Protein AF-A0A7S2C7U7-F1 (afdb_monomer_lite)

Secondary structure (DSSP, 8-state):
----TTHHHHHHHHHHTTTT--HHHHHHHHHHTTS-GGGB-TTTSSBPSSEEEETTT--EEEHHHHHHHHHH-EETTEEB-TTT--B--TTSEEE-HHHHHHHHHHHSPP--THHHHHHHHHHHHHHTTTS--------------------

Structure (mmCIF, N/CA/C/O backbone):
data_AF-A0A7S2C7U7-F1
#
_entry.id   AF-A0A7S2C7U7-F1
#
loop_
_atom_site.group_PDB
_atom_site.id
_atom_site.type_symbol
_atom_site.label_atom_id
_atom_site.label_alt_id
_atom_site.label_comp_id
_atom_site.label_asym_id
_atom_site.label_entity_id
_atom_site.label_seq_id
_atom_site.pdbx_PDB_ins_code
_atom_site.Cartn_x
_atom_site.Cartn_y
_atom_site.Cartn_z
_atom_site.occupancy
_atom_site.B_iso_or_equiv
_atom_site.auth_seq_id
_atom_site.auth_comp_id
_atom_site.auth_asym_id
_atom_site.auth_atom_id
_atom_site.pdbx_PDB_model_num
ATOM 1 N N . PRO A 1 1 ? 2.186 40.758 37.154 1.00 51.03 1 PRO A N 1
ATOM 2 C CA . PRO A 1 1 ? 3.120 39.895 36.388 1.00 51.03 1 PRO A CA 1
ATOM 3 C C . PRO A 1 1 ? 3.561 40.592 35.094 1.00 51.03 1 PRO A C 1
ATOM 5 O O . PRO A 1 1 ? 2.731 40.880 34.238 1.00 51.03 1 PRO A O 1
ATOM 8 N N . VAL A 1 2 ? 4.848 40.936 35.006 1.00 50.66 2 VAL A N 1
ATOM 9 C CA . VAL A 1 2 ? 5.455 41.603 33.845 1.00 50.66 2 VAL A CA 1
ATOM 10 C C . VAL A 1 2 ? 5.543 40.592 32.699 1.00 50.66 2 VAL A C 1
ATOM 12 O O . VAL A 1 2 ? 6.331 39.652 32.765 1.00 50.66 2 VAL A O 1
ATOM 15 N N . ILE A 1 3 ? 4.702 40.747 31.676 1.00 54.31 3 ILE A N 1
ATOM 16 C CA . ILE A 1 3 ? 4.755 39.930 30.456 1.00 54.31 3 ILE A CA 1
ATOM 17 C C . ILE A 1 3 ? 5.911 40.462 29.607 1.00 54.31 3 ILE A C 1
ATOM 19 O O . ILE A 1 3 ? 5.921 41.634 29.230 1.00 54.31 3 ILE A O 1
ATOM 23 N N . GLN A 1 4 ? 6.901 39.614 29.330 1.00 53.41 4 GLN A N 1
ATOM 24 C CA . GLN A 1 4 ? 8.044 39.993 28.501 1.00 53.41 4 GLN A CA 1
ATOM 25 C C . GLN A 1 4 ? 7.608 40.131 27.026 1.00 53.41 4 GLN A C 1
ATOM 27 O O . GLN A 1 4 ? 6.806 39.329 26.538 1.00 53.41 4 GLN A O 1
ATOM 32 N N . PRO A 1 5 ? 8.131 41.118 26.271 1.00 56.59 5 PRO A N 1
ATOM 33 C CA . PRO A 1 5 ? 7.658 41.471 24.921 1.00 56.59 5 PRO A CA 1
ATOM 34 C C . PRO A 1 5 ? 7.848 40.375 23.853 1.00 56.59 5 PRO A C 1
ATOM 36 O O . PRO A 1 5 ? 7.354 40.493 22.731 1.00 56.59 5 PRO A O 1
ATOM 39 N N . ASN A 1 6 ? 8.549 39.296 24.191 1.00 58.31 6 ASN A N 1
ATOM 40 C CA . ASN A 1 6 ? 8.757 38.113 23.363 1.00 58.31 6 ASN A CA 1
ATOM 41 C C . ASN A 1 6 ? 7.620 37.077 23.496 1.00 58.31 6 ASN A C 1
ATOM 43 O O . ASN A 1 6 ? 7.333 36.392 22.518 1.00 58.31 6 ASN A O 1
ATOM 47 N N . GLN A 1 7 ? 6.905 37.008 24.626 1.00 60.38 7 GLN A N 1
ATOM 48 C CA . GLN A 1 7 ? 5.827 36.028 24.853 1.00 60.38 7 GLN A CA 1
ATOM 49 C C . GLN A 1 7 ? 4.648 36.224 23.889 1.00 60.38 7 GLN A C 1
ATOM 51 O O . GLN A 1 7 ? 4.163 35.263 23.298 1.00 60.38 7 GLN A O 1
ATOM 56 N N . ARG A 1 8 ? 4.271 37.480 23.608 1.00 59.38 8 ARG A N 1
ATOM 57 C CA . ARG A 1 8 ? 3.190 37.800 22.659 1.00 59.38 8 ARG A CA 1
ATOM 58 C C . ARG A 1 8 ? 3.514 37.363 21.227 1.00 59.38 8 ARG A C 1
ATOM 60 O O . ARG A 1 8 ? 2.611 36.984 20.491 1.00 59.38 8 ARG A O 1
ATOM 67 N N . LYS A 1 9 ? 4.791 37.407 20.828 1.00 55.44 9 LYS A N 1
ATOM 68 C CA . LYS A 1 9 ? 5.230 36.967 19.493 1.00 55.44 9 LYS A CA 1
ATOM 69 C C . LYS A 1 9 ? 5.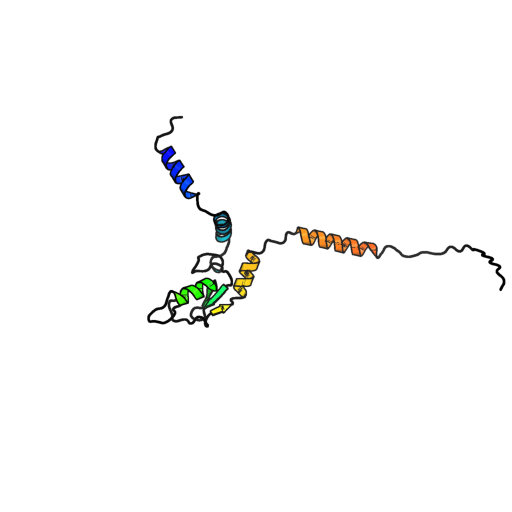215 35.440 19.381 1.00 55.44 9 LYS A C 1
ATOM 71 O O . LYS A 1 9 ? 4.734 34.922 18.378 1.00 55.44 9 LYS A O 1
ATOM 76 N N . PHE A 1 10 ? 5.647 34.730 20.427 1.00 58.56 10 PHE A N 1
ATOM 77 C CA . PHE A 1 10 ? 5.551 33.266 20.482 1.00 58.56 10 PHE A CA 1
ATOM 78 C C . PHE A 1 10 ? 4.095 32.775 20.469 1.00 58.56 10 PHE A C 1
ATOM 80 O O . PHE A 1 10 ? 3.782 31.820 19.761 1.00 58.56 10 PHE A O 1
ATOM 87 N N . ASP A 1 11 ? 3.184 33.457 21.170 1.00 60.28 11 ASP A N 1
ATOM 88 C CA . ASP A 1 11 ? 1.757 33.108 21.178 1.00 60.28 11 ASP A CA 1
ATOM 89 C C . ASP A 1 11 ? 1.061 33.324 19.826 1.00 60.28 11 ASP A C 1
ATOM 91 O O . ASP A 1 11 ? 0.163 32.557 19.480 1.00 60.28 11 ASP A O 1
ATOM 95 N N . ILE A 1 12 ? 1.468 34.339 19.055 1.00 59.91 12 ILE A N 1
ATOM 96 C CA . ILE A 1 12 ? 0.937 34.598 17.705 1.00 59.91 12 ILE A CA 1
ATOM 97 C C . ILE A 1 12 ? 1.381 33.499 16.733 1.00 59.91 12 ILE A C 1
ATOM 99 O O . ILE A 1 12 ? 0.545 32.940 16.027 1.00 59.91 12 ILE A O 1
ATOM 103 N N . HIS A 1 13 ? 2.663 33.119 16.750 1.00 57.50 13 HIS A N 1
ATOM 104 C CA . HIS A 1 13 ? 3.158 32.016 15.918 1.00 57.50 13 HIS A CA 1
ATOM 105 C C . HIS A 1 13 ? 2.553 30.661 16.310 1.00 57.50 13 HIS A C 1
ATOM 107 O O . HIS A 1 13 ? 2.277 29.833 15.444 1.00 57.50 13 HIS A O 1
ATOM 113 N N . ARG A 1 14 ? 2.289 30.435 17.604 1.00 58.34 14 ARG A N 1
ATOM 114 C CA . ARG A 1 14 ? 1.677 29.192 18.093 1.00 58.34 14 ARG A CA 1
ATOM 115 C C . ARG A 1 14 ? 0.228 29.010 17.625 1.00 58.34 14 ARG A C 1
ATOM 117 O O . ARG A 1 14 ? -0.163 27.877 17.374 1.00 58.34 14 ARG A O 1
ATOM 124 N N . ARG A 1 15 ? -0.551 30.092 17.478 1.00 56.31 15 ARG A N 1
ATOM 125 C CA . ARG A 1 15 ? -1.913 30.031 16.900 1.00 56.31 15 ARG A CA 1
ATOM 126 C C . ARG A 1 15 ? -1.884 29.719 15.402 1.00 56.31 15 ARG A C 1
ATOM 128 O O . ARG A 1 15 ? -2.622 28.846 14.957 1.00 56.31 15 ARG A O 1
ATOM 135 N N . GLN A 1 16 ? -0.963 30.344 14.665 1.00 57.59 16 GLN A N 1
ATOM 136 C CA . GLN A 1 16 ? -0.785 30.104 13.226 1.00 57.59 16 GLN A CA 1
ATOM 137 C C . GLN A 1 16 ? -0.373 28.659 12.903 1.00 57.59 16 GLN A C 1
ATOM 139 O O . GLN A 1 16 ? -0.678 28.165 11.826 1.00 57.59 16 GLN A O 1
ATOM 144 N N . ALA A 1 17 ? 0.287 27.954 13.829 1.00 56.62 17 ALA A N 1
ATOM 145 C CA . ALA A 1 17 ? 0.669 26.553 13.636 1.00 56.62 17 ALA A CA 1
ATOM 146 C C . ALA A 1 17 ? -0.515 25.562 13.703 1.00 56.62 17 ALA A C 1
ATOM 148 O O . ALA A 1 17 ? -0.378 24.426 13.254 1.00 56.62 17 ALA A O 1
ATOM 149 N N . THR A 1 18 ? -1.661 25.962 14.267 1.00 55.84 18 THR A N 1
ATOM 150 C CA . THR A 1 18 ? -2.871 25.119 14.374 1.00 55.84 18 THR A CA 1
ATOM 151 C C . THR A 1 18 ? -4.002 25.546 13.435 1.00 55.84 18 THR A C 1
ATOM 153 O O . THR A 1 18 ? -4.944 24.785 13.227 1.00 55.84 18 THR A O 1
ATOM 156 N N . GLU A 1 19 ? -3.917 26.744 12.853 1.00 54.84 19 GLU A N 1
ATOM 157 C CA . GLU A 1 19 ? -4.854 27.266 11.850 1.00 54.84 19 GLU A CA 1
ATOM 158 C C . GLU A 1 19 ? -4.567 26.618 10.485 1.00 54.84 19 GLU A C 1
ATOM 160 O O . GLU A 1 19 ? -3.892 27.187 9.634 1.00 54.84 19 GLU A O 1
ATOM 165 N N . GLY A 1 20 ? -5.032 25.384 10.292 1.00 56.47 20 GLY A N 1
ATOM 166 C CA . GLY A 1 20 ? -4.897 24.684 9.008 1.00 56.47 20 GLY A CA 1
ATOM 167 C C . GLY A 1 20 ? -4.888 23.161 9.082 1.00 56.47 20 GLY A C 1
ATOM 168 O O . GLY A 1 20 ? -4.867 22.515 8.041 1.00 56.47 20 GLY A O 1
ATOM 169 N N . LEU A 1 21 ? -4.904 22.578 10.284 1.00 53.38 21 LEU A N 1
ATOM 170 C CA . LEU A 1 21 ? -5.128 21.143 10.447 1.00 53.38 21 LEU A CA 1
ATOM 171 C C . LEU A 1 21 ? -6.633 20.890 10.429 1.00 53.38 21 LEU A C 1
ATOM 173 O O . LEU A 1 21 ? -7.347 21.285 11.356 1.00 53.38 21 LEU A O 1
ATOM 177 N N . GLU A 1 22 ? -7.112 20.249 9.368 1.00 53.16 22 GLU A N 1
ATOM 178 C CA . GLU A 1 22 ? -8.513 19.862 9.253 1.00 53.16 22 GLU A CA 1
ATOM 179 C C . GLU A 1 22 ? -8.873 18.912 10.417 1.00 53.16 22 GLU A C 1
ATOM 181 O O . GLU A 1 22 ? -8.027 18.141 10.885 1.00 53.16 22 GLU A O 1
ATOM 186 N N . PRO A 1 23 ? -10.131 18.886 10.895 1.00 56.56 23 PRO A N 1
ATOM 187 C CA . PRO A 1 23 ? -10.573 17.953 11.941 1.00 56.56 23 PRO A CA 1
ATOM 188 C C . PRO A 1 23 ? -10.258 16.478 11.624 1.00 56.56 23 PRO A C 1
ATOM 190 O O . PRO A 1 23 ? -10.074 15.655 12.526 1.00 56.56 23 PRO A O 1
ATOM 193 N N . THR A 1 24 ? -10.148 16.144 10.336 1.00 54.97 24 THR A N 1
ATOM 194 C CA . THR A 1 24 ? -9.717 14.836 9.837 1.00 54.97 24 THR A CA 1
ATOM 195 C C . THR A 1 24 ? -8.249 14.538 10.114 1.00 54.97 24 THR A C 1
ATOM 197 O O . THR A 1 24 ? -7.926 13.375 10.346 1.00 54.97 24 THR A O 1
ATOM 200 N N . ASP A 1 25 ? -7.374 15.544 10.131 1.00 56.56 25 ASP A N 1
ATOM 201 C CA . ASP A 1 25 ? -5.925 15.386 10.303 1.00 56.56 25 ASP A CA 1
ATOM 202 C C . ASP A 1 25 ? -5.568 15.048 11.750 1.00 56.56 25 ASP A C 1
ATOM 204 O O . ASP A 1 25 ? -4.708 14.203 12.001 1.00 56.56 25 ASP A O 1
ATOM 208 N N . VAL A 1 26 ? -6.287 15.626 12.718 1.00 57.16 26 VAL A N 1
ATOM 209 C CA . VAL A 1 26 ? -6.141 15.269 14.139 1.00 57.16 26 VAL A CA 1
ATOM 210 C C . VAL A 1 26 ? -6.650 13.843 14.392 1.00 57.16 26 VAL A C 1
ATOM 212 O O . VAL A 1 26 ? -5.995 13.055 15.081 1.00 57.16 26 VAL A O 1
ATOM 215 N N . TYR A 1 27 ? -7.785 13.473 13.789 1.00 60.81 27 TYR A N 1
ATOM 216 C CA . TYR A 1 27 ? -8.370 12.135 13.920 1.00 60.81 27 TYR A CA 1
ATOM 217 C C . TYR A 1 27 ? -7.503 11.054 13.256 1.00 60.81 27 TYR A C 1
ATOM 219 O O . TYR A 1 27 ? -7.140 10.071 13.908 1.00 60.81 27 TYR A O 1
ATOM 227 N N . TYR A 1 28 ? -7.076 11.264 12.006 1.00 63.69 28 TYR A N 1
ATOM 228 C CA . TYR A 1 28 ? -6.143 10.363 11.329 1.00 63.69 28 TYR A CA 1
ATOM 229 C C . TYR A 1 28 ? -4.790 10.328 12.037 1.00 63.69 28 TYR A C 1
ATOM 231 O O . TYR A 1 28 ? -4.250 9.244 12.221 1.00 63.69 28 TYR A O 1
ATOM 239 N N . GLY A 1 29 ? -4.272 11.458 12.524 1.00 64.50 29 GLY A N 1
ATOM 240 C CA . GLY A 1 29 ? -3.024 11.507 13.290 1.00 64.50 29 GLY A CA 1
ATOM 241 C C . GLY A 1 29 ? -3.049 10.648 14.560 1.00 64.50 29 GLY A C 1
ATOM 242 O O . GLY A 1 29 ? -2.031 10.059 14.926 1.00 64.50 29 GLY A O 1
ATOM 243 N N . SER A 1 30 ? -4.207 10.523 15.216 1.00 66.50 30 SER A N 1
ATOM 244 C CA . SER A 1 30 ? -4.377 9.650 16.386 1.00 66.50 30 SER A CA 1
ATOM 245 C C . SER A 1 30 ? -4.461 8.159 16.023 1.00 66.50 30 SER A C 1
ATOM 247 O O . SER A 1 30 ? -3.837 7.336 16.690 1.00 66.50 30 SER A O 1
ATOM 249 N N . ILE A 1 31 ? -5.145 7.810 14.928 1.00 69.94 31 ILE A N 1
ATOM 250 C CA . ILE A 1 31 ? -5.288 6.422 14.453 1.00 69.94 31 ILE A CA 1
ATOM 251 C C . ILE A 1 31 ? -3.992 5.914 13.809 1.00 69.94 31 ILE A C 1
ATOM 253 O O . ILE A 1 31 ? -3.595 4.773 14.007 1.00 69.94 31 ILE A O 1
ATOM 257 N N . LEU A 1 32 ? -3.264 6.757 13.079 1.00 71.94 32 LEU A N 1
ATOM 258 C CA . LEU A 1 32 ? -2.004 6.369 12.434 1.00 71.94 32 LEU A CA 1
ATOM 259 C C . LEU A 1 32 ? -0.911 5.975 13.434 1.00 71.94 32 LEU A C 1
ATOM 261 O O . LEU A 1 32 ? -0.016 5.210 13.076 1.00 71.94 32 LEU A O 1
ATOM 265 N N . LYS A 1 33 ? -0.980 6.467 14.678 1.00 75.69 33 LYS A N 1
ATOM 266 C CA . LYS A 1 33 ? -0.064 6.073 15.759 1.00 75.69 33 LYS A CA 1
ATOM 267 C C . LYS A 1 33 ? -0.323 4.657 16.272 1.00 75.69 33 LYS A C 1
ATOM 269 O O . LYS A 1 33 ? 0.597 4.045 16.800 1.00 75.69 33 LYS A O 1
ATOM 274 N N . THR A 1 34 ? -1.548 4.150 16.142 1.00 81.94 34 THR A N 1
ATOM 275 C CA . THR A 1 34 ? -1.922 2.806 16.608 1.00 81.94 34 THR A CA 1
ATOM 276 C C . THR A 1 34 ? -1.873 1.765 15.493 1.00 81.94 34 THR A C 1
ATOM 278 O O . THR A 1 34 ? -1.828 0.570 15.772 1.00 81.94 34 THR A O 1
ATOM 281 N N . VAL A 1 35 ? -1.863 2.205 14.233 1.00 87.25 35 VAL A N 1
ATOM 282 C CA . VAL A 1 35 ? -1.753 1.325 13.069 1.00 87.25 35 VAL A CA 1
ATOM 283 C C . VAL A 1 35 ? -0.309 0.824 12.924 1.00 87.25 35 VAL A C 1
ATOM 285 O O . VAL A 1 35 ? 0.600 1.653 12.817 1.00 87.25 35 VAL A O 1
ATOM 288 N N . PRO A 1 36 ? -0.088 -0.503 12.854 1.00 90.81 36 PRO A N 1
ATOM 289 C CA . PRO A 1 36 ? 1.216 -1.076 12.529 1.00 90.81 36 PRO A CA 1
ATOM 290 C C . PRO A 1 36 ? 1.743 -0.577 11.181 1.00 90.81 36 PRO A C 1
ATOM 292 O O . PRO A 1 36 ? 0.974 -0.436 10.228 1.00 90.81 36 PRO A O 1
ATOM 295 N N . ASP A 1 37 ? 3.055 -0.361 11.075 1.00 89.62 37 ASP A N 1
ATOM 296 C CA . ASP A 1 37 ? 3.678 0.159 9.848 1.00 89.62 37 ASP A CA 1
ATOM 297 C C . ASP A 1 37 ? 3.475 -0.763 8.637 1.00 89.62 37 ASP A C 1
ATOM 299 O O . ASP A 1 37 ? 3.322 -0.284 7.519 1.00 89.62 37 ASP A O 1
ATOM 303 N N . GLU A 1 38 ? 3.331 -2.070 8.863 1.00 91.00 38 GLU A N 1
ATOM 304 C CA . GLU A 1 38 ? 2.999 -3.070 7.835 1.00 91.00 38 GLU A CA 1
ATOM 305 C C . GLU A 1 38 ? 1.650 -2.816 7.135 1.00 91.00 38 GLU A C 1
ATOM 307 O O . GLU A 1 38 ? 1.407 -3.307 6.032 1.00 91.00 38 GLU A O 1
ATOM 312 N N . LEU A 1 39 ? 0.744 -2.062 7.769 1.00 93.50 39 LEU A N 1
ATOM 313 C CA . LEU A 1 39 ? -0.559 -1.692 7.206 1.00 93.50 39 LEU A CA 1
ATOM 314 C C . LEU A 1 39 ? -0.557 -0.285 6.588 1.00 93.50 39 LEU A C 1
ATOM 316 O O . LEU A 1 39 ? -1.591 0.168 6.075 1.00 93.50 39 LEU A O 1
ATOM 320 N N . LYS A 1 40 ? 0.580 0.418 6.628 1.00 93.81 40 LYS A N 1
ATOM 321 C CA . LYS A 1 40 ? 0.744 1.753 6.052 1.00 93.81 40 LYS A CA 1
ATOM 322 C C . LYS A 1 40 ? 1.312 1.657 4.644 1.00 93.81 40 LYS A C 1
ATOM 324 O O . LYS A 1 40 ? 2.164 0.840 4.327 1.00 93.81 40 LYS A O 1
ATOM 329 N N . CYS A 1 41 ? 0.824 2.523 3.773 1.00 95.19 41 CYS A N 1
ATOM 330 C CA . CYS A 1 41 ? 1.332 2.670 2.423 1.00 95.19 41 CYS A CA 1
ATOM 331 C C . CYS A 1 41 ? 2.673 3.408 2.459 1.00 95.19 41 CYS A C 1
ATOM 333 O O . CYS A 1 41 ? 2.717 4.557 2.889 1.00 95.19 41 CYS A O 1
ATOM 335 N N . SER A 1 42 ? 3.735 2.822 1.914 1.00 92.56 42 SER A N 1
ATOM 336 C CA . SER A 1 42 ? 5.050 3.476 1.807 1.00 92.56 42 SER A CA 1
ATOM 337 C C . SER A 1 42 ? 5.066 4.718 0.896 1.00 92.56 42 SER A C 1
ATOM 339 O O . SER A 1 42 ? 5.985 5.529 0.976 1.00 92.56 42 SER A O 1
ATOM 341 N N . VAL A 1 43 ? 4.044 4.911 0.050 1.00 93.19 43 VAL A N 1
ATOM 342 C CA . VAL A 1 43 ? 3.943 6.071 -0.857 1.00 93.19 43 VAL A CA 1
ATOM 343 C C . VAL A 1 43 ? 3.268 7.268 -0.186 1.00 93.19 43 VAL A C 1
ATOM 345 O O . VAL A 1 43 ? 3.781 8.377 -0.259 1.00 93.19 43 VAL A O 1
ATOM 348 N N . CYS A 1 44 ? 2.111 7.069 0.458 1.00 93.12 44 CYS A N 1
ATOM 349 C CA . CYS A 1 44 ? 1.368 8.166 1.096 1.00 93.12 44 CYS A CA 1
ATOM 350 C C . CYS A 1 44 ? 1.509 8.220 2.619 1.00 93.12 44 CYS A C 1
ATOM 352 O O . CYS A 1 44 ? 0.981 9.145 3.222 1.00 93.12 44 CYS A O 1
ATOM 354 N N . GLN A 1 45 ? 2.185 7.249 3.239 1.00 90.88 45 GLN A N 1
ATOM 355 C CA . GLN A 1 45 ? 2.418 7.151 4.688 1.00 90.88 45 GLN A CA 1
ATOM 356 C C . GLN A 1 45 ? 1.135 7.058 5.539 1.00 90.88 45 GLN A C 1
ATOM 358 O O . GLN A 1 45 ? 1.151 7.260 6.751 1.00 90.88 45 GLN A O 1
ATOM 363 N N . MET A 1 46 ? 0.016 6.693 4.908 1.00 91.00 46 MET A N 1
ATOM 364 C CA . MET A 1 46 ? -1.293 6.500 5.538 1.00 91.00 46 MET A CA 1
ATOM 365 C C . MET A 1 46 ? -1.696 5.025 5.509 1.00 91.00 46 MET A C 1
ATOM 367 O O . MET A 1 46 ? -1.151 4.248 4.726 1.00 91.00 46 MET A O 1
ATOM 371 N N . VAL A 1 47 ? -2.703 4.641 6.301 1.00 92.62 47 VAL A N 1
ATOM 372 C CA . VAL A 1 47 ? -3.328 3.306 6.227 1.00 92.62 47 VAL 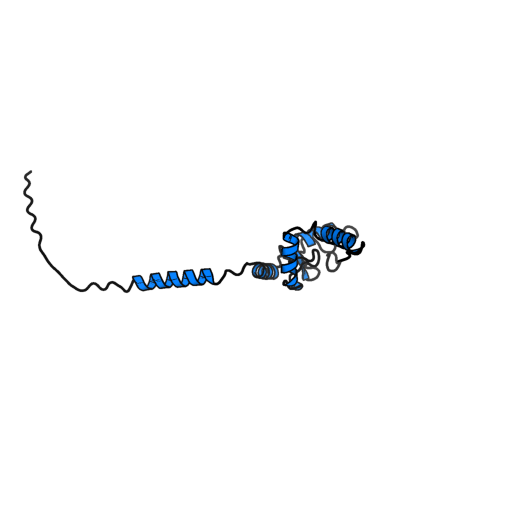A CA 1
ATOM 373 C C . VAL A 1 47 ? -3.704 2.976 4.779 1.00 92.62 47 VAL A C 1
ATOM 375 O O . VAL A 1 47 ? -4.328 3.800 4.100 1.00 92.62 47 VAL A O 1
ATOM 378 N N . MET A 1 48 ? -3.322 1.792 4.287 1.00 95.25 48 MET A N 1
ATOM 379 C CA . MET A 1 48 ? -3.546 1.454 2.880 1.00 95.25 48 MET A CA 1
ATOM 380 C C . MET A 1 48 ? -5.043 1.415 2.542 1.00 95.25 48 MET A C 1
ATOM 382 O O . MET A 1 48 ? -5.828 0.691 3.150 1.00 95.25 48 MET A O 1
ATOM 386 N N . ARG A 1 49 ? -5.445 2.139 1.496 1.00 94.12 49 ARG A N 1
ATOM 387 C CA . ARG A 1 49 ? -6.786 2.036 0.906 1.00 94.12 49 ARG A CA 1
ATOM 388 C C . ARG A 1 49 ? -6.724 1.170 -0.338 1.00 94.12 49 ARG A C 1
ATOM 390 O O . ARG A 1 49 ? -5.914 1.433 -1.225 1.00 94.12 49 ARG A O 1
ATOM 397 N N . ASN A 1 50 ? -7.583 0.152 -0.396 1.00 95.12 50 ASN A N 1
ATOM 398 C CA . ASN A 1 50 ? -7.583 -0.841 -1.471 1.00 95.12 50 ASN A CA 1
ATOM 399 C C . ASN A 1 50 ? -6.185 -1.426 -1.698 1.00 95.12 50 ASN A C 1
ATOM 401 O O . ASN A 1 50 ? -5.683 -1.395 -2.815 1.00 95.12 50 ASN A O 1
ATOM 405 N N . ALA A 1 51 ? -5.555 -1.948 -0.638 1.00 97.19 51 ALA A N 1
ATOM 406 C CA . ALA A 1 51 ? -4.197 -2.487 -0.707 1.00 97.19 51 ALA A CA 1
ATOM 407 C C . ALA A 1 51 ? -4.015 -3.418 -1.921 1.00 97.19 51 ALA A C 1
ATOM 409 O O . ALA A 1 51 ? -4.828 -4.326 -2.146 1.00 97.19 51 ALA A O 1
ATOM 410 N N . VAL A 1 52 ? -2.976 -3.162 -2.709 1.00 97.38 52 VAL A N 1
ATOM 411 C CA . VAL A 1 52 ? -2.526 -3.982 -3.839 1.00 97.38 52 VAL A CA 1
ATOM 412 C C . VAL A 1 52 ? -1.077 -4.384 -3.618 1.00 97.38 52 VAL A C 1
ATOM 414 O O . VAL A 1 52 ? -0.325 -3.634 -3.002 1.00 97.38 52 VAL A O 1
ATOM 417 N N . LEU A 1 53 ? -0.706 -5.552 -4.123 1.00 96.50 53 LEU A N 1
ATOM 418 C CA . LEU A 1 53 ? 0.636 -6.109 -4.114 1.00 96.50 53 LEU A CA 1
ATOM 419 C C . LEU A 1 53 ? 1.260 -5.949 -5.500 1.00 96.50 53 LEU A C 1
ATOM 421 O O . LEU A 1 53 ? 0.611 -6.237 -6.508 1.00 96.50 53 LEU A O 1
ATOM 425 N N . VAL A 1 54 ? 2.511 -5.500 -5.542 1.00 95.00 54 VAL A N 1
ATOM 426 C CA . VAL A 1 54 ? 3.273 -5.311 -6.782 1.00 95.00 54 VAL A CA 1
ATOM 427 C C . VAL A 1 54 ? 4.142 -6.541 -7.048 1.00 95.00 54 VAL A C 1
ATOM 429 O O . VAL A 1 54 ? 5.004 -6.870 -6.232 1.00 95.00 54 VAL A O 1
ATOM 432 N N . TYR A 1 55 ? 3.978 -7.206 -8.196 1.00 94.06 55 TYR A N 1
ATOM 433 C CA . TYR A 1 55 ? 4.677 -8.472 -8.475 1.00 94.06 55 TYR A CA 1
ATOM 434 C C . TYR A 1 55 ? 6.205 -8.368 -8.518 1.00 94.06 55 TYR A C 1
ATOM 436 O O . TYR A 1 55 ? 6.886 -9.351 -8.243 1.00 94.06 55 TYR A O 1
ATOM 444 N N . CYS A 1 56 ? 6.767 -7.202 -8.838 1.00 93.38 56 CYS A N 1
ATOM 445 C CA . CYS A 1 56 ? 8.217 -7.059 -8.981 1.00 93.38 56 CYS A CA 1
ATOM 446 C C . CYS A 1 56 ? 8.993 -7.173 -7.656 1.00 93.38 56 CYS A C 1
ATOM 448 O O . CYS A 1 56 ? 10.187 -7.449 -7.679 1.00 93.38 56 CYS A O 1
ATOM 450 N N . CYS A 1 57 ? 8.357 -6.888 -6.516 1.00 94.25 57 CYS A N 1
ATOM 451 C CA . CYS A 1 57 ? 9.021 -6.853 -5.205 1.00 94.25 57 CYS A CA 1
ATOM 452 C C . CYS A 1 57 ? 8.168 -7.401 -4.055 1.00 94.25 57 CYS A C 1
ATOM 454 O O . CYS A 1 57 ? 8.663 -7.502 -2.940 1.00 94.25 57 CYS A O 1
ATOM 456 N N . GLY A 1 58 ? 6.901 -7.745 -4.303 1.00 94.50 58 GLY A N 1
ATOM 457 C CA . GLY A 1 58 ? 5.983 -8.244 -3.279 1.00 94.50 58 GLY A CA 1
ATOM 458 C C . GLY A 1 58 ? 5.455 -7.172 -2.324 1.00 94.50 58 GLY A C 1
ATOM 459 O O . GLY A 1 58 ? 4.643 -7.487 -1.457 1.00 94.50 58 GLY A O 1
ATOM 460 N N . GLU A 1 59 ? 5.870 -5.915 -2.489 1.00 95.88 59 GLU A N 1
ATOM 461 C CA . GLU A 1 59 ? 5.473 -4.831 -1.598 1.00 95.88 59 GLU A CA 1
ATOM 462 C C . GLU A 1 59 ? 4.018 -4.415 -1.828 1.00 95.88 59 GLU A C 1
ATOM 464 O O . GLU A 1 59 ? 3.507 -4.453 -2.959 1.00 95.88 59 GLU A O 1
ATOM 469 N N . SER A 1 60 ? 3.346 -4.012 -0.749 1.00 97.25 60 SER A N 1
ATOM 470 C CA . SER A 1 60 ? 1.950 -3.591 -0.790 1.00 97.25 60 SER A CA 1
ATOM 471 C C . SER A 1 60 ? 1.786 -2.084 -0.617 1.00 97.25 60 SER A C 1
ATOM 473 O O . SER A 1 60 ? 2.493 -1.421 0.131 1.00 97.25 60 SER A O 1
ATOM 475 N N . SER A 1 61 ? 0.831 -1.506 -1.342 1.00 96.44 61 SER A N 1
ATOM 476 C CA . SER A 1 61 ? 0.544 -0.067 -1.286 1.00 96.44 61 SER A CA 1
ATOM 477 C C . SER A 1 61 ? -0.904 0.223 -1.677 1.00 96.44 61 SER A C 1
ATOM 479 O O . SER A 1 61 ? -1.635 -0.676 -2.097 1.00 96.44 61 SER A O 1
ATOM 481 N N . CYS A 1 62 ? -1.362 1.469 -1.522 1.00 97.31 62 CYS A N 1
ATOM 482 C CA . CYS A 1 62 ? -2.678 1.861 -2.029 1.00 97.31 62 CYS A CA 1
ATOM 483 C C . CYS A 1 62 ? -2.729 1.701 -3.551 1.00 97.31 62 CYS A C 1
ATOM 485 O O . CYS A 1 62 ? -1.807 2.131 -4.246 1.00 97.31 62 CYS A O 1
ATOM 487 N N . GLU A 1 63 ? -3.851 1.208 -4.071 1.00 95.75 63 GLU A N 1
ATOM 488 C CA . GLU A 1 63 ? -4.060 1.064 -5.516 1.00 95.75 63 GLU A CA 1
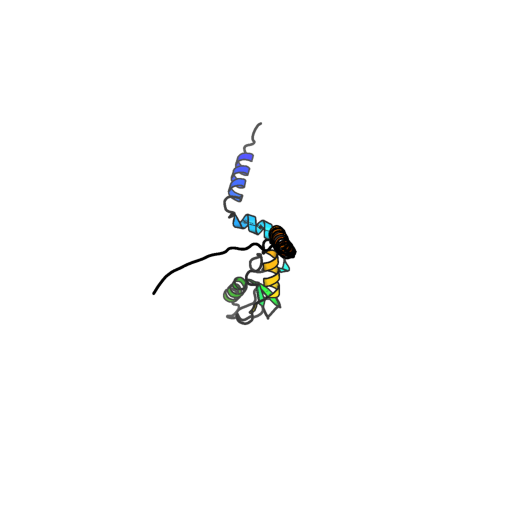ATOM 489 C C . GLU A 1 63 ? -3.827 2.377 -6.278 1.00 95.75 63 GLU A C 1
ATOM 491 O O . GLU A 1 63 ? -3.061 2.425 -7.239 1.00 95.75 63 GLU A O 1
ATOM 496 N N . ALA A 1 64 ? -4.430 3.468 -5.802 1.00 95.00 64 ALA A N 1
ATOM 497 C CA . ALA A 1 64 ? -4.273 4.781 -6.421 1.00 95.00 64 ALA A CA 1
ATOM 498 C C . ALA A 1 64 ? -2.824 5.293 -6.347 1.00 95.00 64 ALA A C 1
ATOM 500 O O . ALA A 1 64 ? -2.346 5.922 -7.287 1.00 95.00 64 ALA A O 1
ATOM 501 N N . CYS A 1 65 ? -2.113 5.006 -5.252 1.00 95.62 65 CYS A N 1
ATOM 502 C CA . CYS A 1 65 ? -0.741 5.468 -5.066 1.00 95.62 65 CYS A CA 1
ATOM 503 C C . CYS A 1 65 ? 0.218 4.784 -6.034 1.00 95.62 65 CYS A C 1
ATOM 505 O O . CYS A 1 65 ? 0.993 5.474 -6.687 1.00 95.62 65 CYS A O 1
ATOM 507 N N . VAL A 1 66 ? 0.158 3.454 -6.162 1.00 94.62 66 VAL A N 1
ATOM 508 C CA . VAL A 1 66 ? 1.056 2.749 -7.084 1.00 94.62 66 VAL A CA 1
ATOM 509 C C . VAL A 1 66 ? 0.730 3.070 -8.537 1.00 94.62 66 VAL A C 1
ATOM 511 O O . VAL A 1 66 ? 1.647 3.326 -9.307 1.00 94.62 66 VAL A O 1
ATOM 514 N N . ARG A 1 67 ? -0.554 3.151 -8.917 1.00 93.06 67 ARG A N 1
ATOM 515 C CA . ARG A 1 67 ? -0.939 3.520 -10.289 1.00 93.06 67 ARG A CA 1
ATOM 516 C C . ARG A 1 67 ? -0.431 4.913 -10.657 1.00 93.06 67 ARG A C 1
ATOM 518 O O . ARG A 1 67 ? 0.148 5.078 -11.723 1.00 93.06 67 ARG A O 1
ATOM 525 N N . LYS A 1 68 ? -0.589 5.889 -9.757 1.00 92.50 68 LYS A N 1
ATOM 526 C CA . LYS A 1 68 ? -0.056 7.244 -9.943 1.00 92.50 68 LYS A CA 1
ATOM 527 C C . LYS A 1 68 ? 1.473 7.239 -10.035 1.00 92.50 68 LYS A C 1
ATOM 529 O O . LYS A 1 68 ? 2.025 7.814 -10.963 1.00 92.50 68 LYS A O 1
ATOM 534 N N . ALA A 1 69 ? 2.145 6.527 -9.134 1.00 90.88 69 ALA A N 1
ATOM 535 C CA . ALA A 1 69 ? 3.598 6.427 -9.132 1.00 90.88 69 ALA A CA 1
ATOM 536 C C . ALA A 1 69 ? 4.152 5.796 -10.422 1.00 90.88 69 ALA A C 1
ATOM 538 O O . ALA A 1 69 ? 5.154 6.268 -10.940 1.00 90.88 69 ALA A O 1
ATOM 539 N N . LEU A 1 70 ? 3.495 4.774 -10.980 1.00 90.56 70 LEU A N 1
ATOM 540 C CA . LEU A 1 70 ? 3.910 4.170 -12.252 1.00 90.56 70 LEU A CA 1
ATOM 541 C C . LEU A 1 70 ? 3.781 5.141 -13.439 1.00 90.56 70 LEU A C 1
ATOM 543 O O . LEU A 1 70 ? 4.555 5.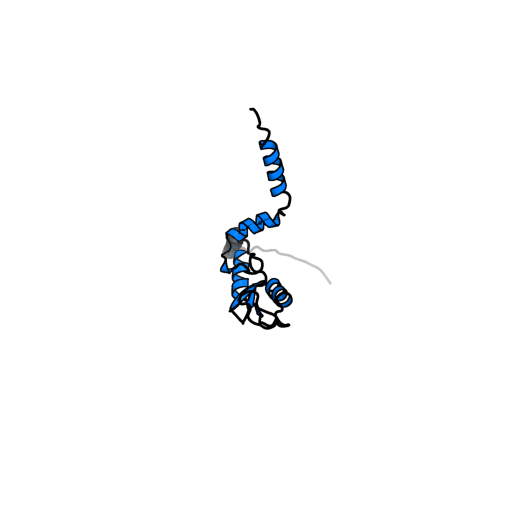027 -14.384 1.00 90.56 70 LEU A O 1
ATOM 547 N N . LEU A 1 71 ? 2.842 6.092 -13.387 1.00 87.38 71 LEU A N 1
ATOM 548 C CA . LEU A 1 71 ? 2.696 7.151 -14.394 1.00 87.38 71 LEU A CA 1
ATOM 549 C C . LEU A 1 71 ? 3.735 8.270 -14.216 1.00 87.38 71 LEU A C 1
ATOM 551 O O . LEU A 1 71 ? 4.215 8.828 -15.197 1.00 87.38 71 LEU A O 1
ATOM 555 N N . GLU A 1 72 ? 4.091 8.605 -12.975 1.00 85.12 72 GLU A N 1
ATOM 556 C CA . GLU A 1 72 ? 5.034 9.692 -12.669 1.00 85.12 72 GLU A CA 1
ATOM 557 C C . GLU A 1 72 ? 6.500 9.252 -12.794 1.00 85.12 72 GLU A C 1
ATOM 559 O O . GLU A 1 72 ? 7.333 9.979 -13.336 1.00 85.12 72 GLU A O 1
ATOM 564 N N . TYR A 1 73 ? 6.831 8.038 -12.349 1.00 78.56 73 TYR A N 1
ATOM 565 C CA . TYR A 1 73 ? 8.186 7.488 -12.389 1.00 78.56 73 TYR A CA 1
ATOM 566 C C . TYR A 1 73 ? 8.435 6.708 -13.684 1.00 78.56 73 TYR A C 1
ATOM 568 O O . TYR A 1 73 ? 8.684 5.499 -13.684 1.00 78.56 73 TYR A O 1
ATOM 576 N N . CYS A 1 74 ? 8.403 7.429 -14.803 1.00 70.69 74 CYS A N 1
ATOM 577 C CA . CYS A 1 74 ? 8.766 6.904 -16.116 1.00 70.69 74 CYS A CA 1
ATOM 578 C C . CYS A 1 74 ? 10.266 7.128 -16.380 1.00 70.69 74 CYS A C 1
ATOM 580 O O . CYS A 1 74 ? 10.687 8.231 -16.723 1.00 70.69 74 CYS A O 1
ATOM 582 N N . GLY A 1 75 ? 11.098 6.093 -16.237 1.00 63.78 75 GLY A N 1
ATOM 583 C CA . GLY A 1 75 ? 12.524 6.162 -16.580 1.00 63.78 75 GLY A CA 1
ATOM 584 C C . GLY A 1 75 ? 12.777 5.585 -17.972 1.00 63.78 75 GLY A C 1
ATOM 585 O O . GLY A 1 75 ? 12.463 4.417 -18.200 1.00 63.78 75 GLY A O 1
ATOM 586 N N . HIS A 1 76 ? 13.356 6.367 -18.889 1.00 73.81 76 HIS A N 1
ATOM 587 C CA . HIS A 1 76 ? 13.587 5.969 -20.292 1.00 73.81 76 HIS A CA 1
ATOM 588 C C . HIS A 1 76 ? 12.315 5.477 -21.012 1.00 73.81 76 HIS A C 1
ATOM 590 O O . HIS A 1 76 ? 12.354 4.508 -21.763 1.00 73.81 76 HIS A O 1
ATOM 596 N N . GLY A 1 77 ? 11.166 6.103 -20.736 1.00 79.12 77 GLY A N 1
ATOM 597 C CA . GLY A 1 77 ? 9.882 5.720 -21.338 1.00 79.12 77 GLY A CA 1
ATOM 598 C C . GLY A 1 77 ? 9.261 4.441 -20.765 1.00 79.12 77 GLY A C 1
ATOM 599 O O . GLY A 1 77 ? 8.280 3.951 -21.314 1.00 79.12 77 GLY A O 1
ATOM 600 N N . SER A 1 78 ? 9.803 3.904 -19.664 1.00 85.75 78 SER A N 1
ATOM 601 C CA . SER A 1 78 ? 9.266 2.717 -18.994 1.00 85.75 78 SER A CA 1
ATOM 602 C C . SER A 1 78 ? 8.816 3.013 -17.555 1.00 85.75 78 SER A C 1
ATOM 604 O O . SER A 1 78 ? 9.553 3.682 -16.820 1.00 85.75 78 SER A O 1
ATOM 606 N N . PRO A 1 79 ? 7.635 2.524 -17.132 1.00 89.25 79 PRO A N 1
ATOM 607 C CA . PRO A 1 79 ? 7.145 2.700 -15.768 1.00 89.25 79 PRO A CA 1
ATOM 608 C C . PRO A 1 79 ? 8.005 1.916 -14.768 1.00 89.25 79 PRO A C 1
ATOM 610 O O . PRO A 1 79 ? 8.370 0.756 -15.004 1.00 89.25 79 PRO A O 1
ATOM 613 N N . ARG A 1 80 ? 8.343 2.553 -13.642 1.00 91.00 80 ARG A N 1
ATOM 614 C CA . ARG A 1 80 ? 9.187 1.973 -12.587 1.00 91.00 80 ARG A CA 1
ATOM 615 C C . ARG A 1 80 ? 8.458 1.898 -11.257 1.00 91.00 80 ARG A C 1
ATOM 617 O O . ARG A 1 80 ? 7.793 2.838 -10.835 1.00 91.00 80 ARG A O 1
ATOM 624 N N . CYS A 1 81 ? 8.635 0.775 -10.570 1.00 93.06 81 CYS A N 1
ATOM 625 C CA . CYS A 1 81 ? 8.055 0.535 -9.258 1.00 93.06 81 CYS A CA 1
ATOM 626 C C . CYS A 1 81 ? 8.533 1.587 -8.235 1.00 93.06 81 CYS A C 1
ATOM 628 O O . CYS A 1 81 ? 9.746 1.781 -8.105 1.00 93.06 81 CYS A O 1
ATOM 630 N N . PRO A 1 82 ? 7.628 2.206 -7.451 1.00 92.00 82 PRO A N 1
ATOM 631 C CA . PRO A 1 82 ? 8.009 3.178 -6.423 1.00 92.00 82 PRO A CA 1
ATOM 632 C C . PRO A 1 82 ? 8.825 2.575 -5.271 1.00 92.00 82 PRO A C 1
ATOM 634 O O . PRO A 1 82 ? 9.522 3.307 -4.576 1.00 92.00 82 PRO A O 1
ATOM 637 N N . HIS A 1 83 ? 8.761 1.255 -5.076 1.00 93.25 83 HIS A N 1
ATOM 638 C CA . HIS A 1 83 ? 9.402 0.572 -3.947 1.00 93.25 83 HIS A CA 1
ATOM 639 C C . HIS A 1 83 ? 10.833 0.130 -4.269 1.00 93.25 83 HIS A C 1
ATOM 641 O O . HIS A 1 83 ? 11.751 0.399 -3.504 1.00 93.25 83 HIS A O 1
ATOM 647 N N . CYS A 1 84 ? 11.044 -0.516 -5.423 1.00 93.25 84 CYS A N 1
ATOM 648 C CA . CYS A 1 84 ? 12.342 -1.098 -5.799 1.00 93.25 84 CYS A CA 1
ATOM 649 C C . CYS A 1 84 ? 12.968 -0.512 -7.075 1.00 93.25 84 CYS A C 1
ATOM 651 O O . CYS A 1 84 ? 14.062 -0.921 -7.451 1.00 93.25 84 CYS A O 1
ATOM 653 N N . ARG A 1 85 ? 12.297 0.429 -7.760 1.00 90.94 85 ARG A N 1
ATOM 654 C CA . ARG A 1 85 ? 12.750 1.096 -9.004 1.00 90.94 85 ARG A CA 1
ATOM 655 C C . ARG A 1 85 ? 12.965 0.185 -10.225 1.00 90.94 85 ARG A C 1
ATOM 657 O O . ARG A 1 85 ? 13.400 0.672 -11.277 1.00 90.94 85 ARG A O 1
ATOM 664 N N . ASN A 1 86 ? 12.614 -1.097 -10.120 1.00 91.06 86 ASN A N 1
ATOM 665 C CA . ASN A 1 86 ? 12.566 -2.027 -11.249 1.00 91.06 86 ASN A CA 1
ATOM 666 C C . ASN A 1 86 ? 11.408 -1.681 -12.190 1.00 91.06 86 ASN A C 1
ATOM 668 O O . ASN A 1 86 ? 10.413 -1.084 -11.773 1.00 91.06 86 ASN A O 1
ATOM 672 N N . GLN A 1 87 ? 11.534 -2.070 -13.459 1.00 90.69 87 GLN A N 1
ATOM 673 C CA . GLN A 1 87 ? 10.467 -1.911 -14.442 1.00 90.69 87 GLN A CA 1
ATOM 674 C C . GLN A 1 87 ? 9.238 -2.717 -14.003 1.00 90.69 87 GLN A C 1
ATOM 676 O O . GLN A 1 87 ? 9.354 -3.893 -13.658 1.00 90.69 87 GLN A O 1
ATOM 681 N N . CYS A 1 88 ? 8.075 -2.073 -13.979 1.00 90.94 88 CYS A N 1
ATOM 682 C CA . CYS A 1 88 ? 6.828 -2.693 -13.546 1.00 90.94 88 CYS A CA 1
ATOM 683 C C . CYS A 1 88 ? 5.679 -2.112 -14.355 1.00 90.94 88 CYS A C 1
ATOM 685 O O . CYS A 1 88 ? 5.535 -0.894 -14.432 1.00 90.94 88 CYS A O 1
ATOM 687 N N . GLN A 1 89 ? 4.851 -2.974 -14.935 1.00 88.56 89 GLN A N 1
ATOM 688 C CA . GLN A 1 89 ? 3.685 -2.528 -15.692 1.00 88.56 89 GLN A CA 1
ATOM 689 C C . GLN A 1 89 ? 2.469 -2.319 -14.774 1.00 88.56 89 GLN A C 1
ATOM 691 O O . GLN A 1 89 ? 2.376 -2.972 -13.731 1.00 88.56 89 GLN A O 1
ATOM 696 N N . PRO A 1 90 ? 1.506 -1.456 -15.147 1.00 87.19 90 PRO A N 1
ATOM 697 C CA . PRO A 1 90 ? 0.270 -1.253 -14.387 1.00 87.19 90 PRO A CA 1
ATOM 698 C C . PRO A 1 90 ? -0.581 -2.513 -14.195 1.00 87.19 90 PRO A C 1
ATOM 700 O O . PRO A 1 90 ? -1.359 -2.564 -13.248 1.00 87.19 90 PRO A O 1
ATOM 703 N N . ASP A 1 91 ? -0.424 -3.518 -15.057 1.00 90.44 91 ASP A N 1
ATOM 704 C CA . ASP A 1 91 ? -1.131 -4.803 -14.961 1.00 90.44 91 ASP A CA 1
ATOM 705 C C . ASP A 1 91 ? -0.428 -5.796 -14.024 1.00 90.44 91 ASP A C 1
ATOM 707 O O . ASP A 1 91 ? -0.974 -6.842 -13.683 1.00 90.44 91 ASP A O 1
ATOM 711 N N . GLN A 1 92 ? 0.781 -5.465 -13.560 1.00 91.69 92 GLN A N 1
ATOM 712 C CA . GLN A 1 92 ? 1.555 -6.286 -12.628 1.00 91.69 92 GLN A CA 1
ATOM 713 C C . GLN A 1 92 ? 1.271 -5.955 -11.154 1.00 91.69 92 GLN A C 1
ATOM 715 O O . GLN A 1 92 ? 2.108 -6.194 -10.276 1.00 91.69 92 GLN A O 1
ATOM 720 N N . ILE A 1 93 ? 0.090 -5.407 -10.873 1.00 94.75 93 ILE A N 1
ATOM 721 C CA . ILE A 1 93 ? -0.405 -5.179 -9.516 1.00 94.75 93 ILE A CA 1
ATOM 722 C C . ILE A 1 93 ? -1.684 -5.981 -9.303 1.00 94.75 93 ILE A C 1
ATOM 724 O O . ILE A 1 93 ? -2.561 -6.014 -10.165 1.00 94.75 93 ILE A O 1
ATOM 728 N N . VAL A 1 94 ? -1.816 -6.601 -8.133 1.00 96.50 94 VAL A N 1
ATOM 729 C CA . VAL A 1 94 ? -2.999 -7.401 -7.785 1.00 96.50 94 VAL A CA 1
ATOM 730 C C . VAL A 1 94 ? -3.558 -7.040 -6.419 1.00 96.50 94 VAL A C 1
ATOM 732 O O . VAL A 1 94 ? -2.805 -6.625 -5.542 1.00 96.50 94 VAL A O 1
ATOM 735 N N . PRO A 1 95 ? -4.871 -7.195 -6.182 1.00 97.31 95 PRO A N 1
ATOM 736 C CA . PRO A 1 95 ? -5.456 -6.943 -4.870 1.00 97.31 95 PRO A CA 1
ATOM 737 C C . PRO A 1 95 ? -4.803 -7.776 -3.759 1.00 97.31 95 PRO A C 1
ATOM 739 O O . PRO A 1 95 ? -4.798 -9.005 -3.809 1.00 97.31 95 PRO A O 1
ATOM 742 N N . ASN A 1 96 ? -4.339 -7.119 -2.693 1.00 97.44 96 ASN A N 1
ATOM 743 C CA . ASN A 1 96 ? -3.912 -7.799 -1.474 1.00 97.44 96 ASN A CA 1
ATOM 744 C C . ASN A 1 96 ? -5.106 -7.936 -0.518 1.00 97.44 96 ASN A C 1
ATOM 746 O O . ASN A 1 96 ? -5.336 -7.106 0.366 1.00 97.44 96 ASN A O 1
ATOM 750 N N . LEU A 1 97 ? -5.904 -8.987 -0.717 1.00 96.62 97 LEU A N 1
ATOM 751 C CA . LEU A 1 97 ? -7.135 -9.205 0.050 1.00 96.62 97 LEU A CA 1
ATOM 752 C C . LEU A 1 97 ? -6.879 -9.423 1.547 1.00 96.62 97 LEU A C 1
ATOM 754 O O . LEU A 1 97 ? -7.722 -9.052 2.364 1.00 96.62 97 LEU A O 1
ATOM 758 N N . ARG A 1 98 ? -5.722 -9.987 1.915 1.00 96.44 98 ARG A N 1
ATOM 759 C CA . ARG A 1 98 ? -5.340 -10.192 3.319 1.00 96.44 98 ARG A CA 1
ATOM 760 C C . ARG A 1 98 ? -5.198 -8.856 4.039 1.00 96.44 98 ARG A C 1
ATOM 762 O O . ARG A 1 98 ? -5.869 -8.646 5.047 1.00 96.44 98 ARG A O 1
ATOM 769 N N . LEU A 1 99 ? -4.397 -7.944 3.483 1.00 95.75 99 LEU A N 1
ATOM 770 C CA . LEU A 1 99 ? -4.208 -6.614 4.063 1.00 95.75 99 LEU A CA 1
ATOM 771 C C . LEU A 1 99 ? -5.516 -5.825 4.086 1.00 95.75 99 LEU A C 1
ATOM 773 O O . LEU A 1 99 ? -5.840 -5.221 5.102 1.00 95.75 99 LEU A O 1
ATOM 777 N N . ARG A 1 100 ? -6.325 -5.897 3.018 1.00 96.19 100 ARG A N 1
ATOM 778 C CA . ARG A 1 100 ? -7.653 -5.254 2.995 1.00 96.19 100 ARG A CA 1
ATOM 779 C C . ARG A 1 100 ? -8.533 -5.727 4.157 1.00 96.19 100 ARG A C 1
ATOM 781 O O . ARG A 1 100 ? -9.152 -4.901 4.818 1.00 96.19 100 ARG A O 1
ATOM 788 N N . ARG A 1 101 ? -8.567 -7.034 4.447 1.00 94.69 101 ARG A N 1
ATOM 789 C CA . ARG A 1 101 ? -9.328 -7.586 5.585 1.00 94.69 101 ARG A CA 1
ATOM 790 C C . ARG A 1 101 ? -8.782 -7.113 6.931 1.00 94.69 101 ARG A C 1
ATOM 792 O O . ARG A 1 101 ? -9.573 -6.716 7.778 1.00 94.69 101 ARG A O 1
ATOM 799 N N . GLN A 1 102 ? -7.462 -7.128 7.119 1.00 93.62 102 GLN A N 1
ATOM 800 C CA . GLN A 1 102 ? -6.827 -6.671 8.363 1.00 93.62 102 GLN A CA 1
ATOM 801 C C . GLN A 1 102 ? -7.093 -5.186 8.624 1.00 93.62 102 GLN A C 1
ATOM 803 O O . GLN A 1 102 ? -7.488 -4.810 9.723 1.00 93.62 102 GLN A O 1
ATOM 808 N N . ILE A 1 103 ? -6.954 -4.356 7.592 1.00 92.25 103 ILE A N 1
ATOM 809 C CA . ILE A 1 103 ? -7.230 -2.920 7.660 1.00 92.25 103 ILE A CA 1
ATOM 810 C C . ILE A 1 103 ? -8.707 -2.675 7.963 1.00 92.25 103 ILE A C 1
ATOM 812 O O . ILE A 1 103 ? -9.025 -1.892 8.851 1.00 92.25 103 ILE A O 1
ATOM 816 N N . ASN A 1 104 ? -9.615 -3.386 7.293 1.00 90.75 104 ASN A N 1
ATOM 817 C CA . ASN A 1 104 ? -11.044 -3.268 7.570 1.00 90.75 104 ASN A CA 1
ATOM 818 C C . ASN A 1 104 ? -11.391 -3.683 9.003 1.00 90.75 104 ASN A C 1
ATOM 820 O O . ASN A 1 104 ? -12.221 -3.032 9.621 1.00 90.75 104 ASN A O 1
ATOM 824 N N . ALA A 1 105 ? -10.763 -4.730 9.543 1.00 89.12 105 ALA A N 1
ATOM 825 C CA . ALA A 1 105 ? -10.967 -5.142 10.930 1.00 89.12 105 ALA A CA 1
ATOM 826 C C . ALA A 1 105 ? -10.450 -4.092 11.926 1.00 89.12 105 ALA A C 1
ATOM 828 O O . ALA A 1 105 ? -11.100 -3.845 12.936 1.00 89.12 105 ALA A O 1
ATOM 829 N N . LEU A 1 106 ? -9.321 -3.447 11.620 1.00 86.06 106 LEU A N 1
ATOM 830 C CA . LEU A 1 106 ? -8.757 -2.371 12.435 1.00 86.06 106 LEU A CA 1
ATOM 831 C C . LEU A 1 106 ? -9.634 -1.110 12.409 1.00 86.06 106 LEU A C 1
ATOM 833 O O . LEU A 1 106 ? -9.806 -0.455 13.433 1.00 86.06 106 LEU A O 1
ATOM 837 N N . LEU A 1 107 ? -10.185 -0.766 11.241 1.00 84.31 107 LEU A N 1
ATOM 838 C CA . LEU A 1 107 ? -11.036 0.412 11.052 1.00 84.31 107 LEU A CA 1
ATOM 839 C C . LEU A 1 107 ? -12.499 0.168 11.442 1.00 84.31 107 LEU A C 1
ATOM 841 O O . LEU A 1 107 ? -13.250 1.125 11.648 1.00 84.31 107 LEU A O 1
ATOM 845 N N . ALA A 1 108 ? -12.929 -1.092 11.528 1.00 83.69 108 ALA A N 1
ATOM 846 C CA . ALA A 1 108 ? -14.256 -1.429 11.999 1.00 83.69 108 ALA A CA 1
ATOM 847 C C . ALA A 1 108 ? -14.393 -0.957 13.445 1.00 83.69 108 ALA A C 1
ATOM 849 O O . ALA A 1 108 ? -13.683 -1.399 14.346 1.00 83.69 108 ALA A O 1
ATOM 850 N N . ARG A 1 109 ? -15.356 -0.063 13.677 1.00 64.94 109 ARG A N 1
ATOM 851 C CA . ARG A 1 109 ? -15.770 0.294 15.030 1.00 64.94 109 ARG A CA 1
ATOM 852 C C . ARG A 1 109 ? -16.138 -1.009 15.748 1.00 64.94 109 ARG A C 1
ATOM 854 O O . ARG A 1 109 ? -16.947 -1.760 15.192 1.00 64.94 109 ARG A O 1
ATOM 861 N N . PRO A 1 110 ? -15.578 -1.306 16.936 1.00 61.41 110 PRO A N 1
ATOM 862 C CA . PRO A 1 110 ? -15.992 -2.479 17.684 1.00 61.41 110 PRO A CA 1
ATOM 863 C C . PRO A 1 110 ? -17.503 -2.379 17.854 1.00 61.41 110 PRO A C 1
ATOM 865 O O . PRO A 1 110 ? -18.011 -1.412 18.431 1.00 61.41 110 PRO A O 1
ATOM 868 N N . LYS A 1 111 ? -18.235 -3.336 17.273 1.00 53.47 111 LYS A N 1
ATOM 869 C CA . LYS A 1 111 ? -19.656 -3.495 17.558 1.00 53.47 111 LYS A CA 1
ATOM 870 C C . LYS A 1 111 ? -19.705 -3.815 19.038 1.00 53.47 111 LYS A C 1
ATOM 872 O O . LYS A 1 111 ? -19.317 -4.901 19.458 1.00 53.47 111 LYS A O 1
ATOM 877 N N . ALA A 1 112 ? -20.023 -2.800 19.830 1.00 51.09 112 ALA A N 1
ATOM 878 C CA . ALA A 1 112 ? -20.081 -2.927 21.262 1.00 51.09 112 ALA A CA 1
ATOM 879 C C . ALA A 1 112 ? -20.972 -4.128 21.591 1.00 51.09 112 ALA A C 1
ATOM 881 O O . ALA A 1 112 ? -22.091 -4.222 21.093 1.00 51.09 112 ALA A O 1
ATOM 882 N N . SER A 1 113 ? -20.456 -4.993 22.458 1.00 49.62 113 SER A N 1
ATOM 883 C CA . SER A 1 113 ? -21.106 -5.824 23.486 1.00 49.62 113 SER A CA 1
ATOM 884 C C . SER A 1 113 ? -22.578 -5.505 23.870 1.00 49.62 113 SER A C 1
ATOM 886 O O . SER A 1 113 ? -23.257 -6.346 24.452 1.00 49.62 113 SER A O 1
ATOM 888 N N . ALA A 1 114 ? -23.114 -4.331 23.526 1.00 54.00 114 ALA A N 1
ATOM 889 C CA . ALA A 1 114 ? -24.523 -3.983 23.611 1.00 54.00 114 ALA A CA 1
ATOM 890 C C . ALA A 1 114 ? -25.420 -4.832 22.686 1.00 54.00 114 ALA A C 1
ATOM 892 O O . ALA A 1 114 ? -26.386 -5.399 23.184 1.00 54.00 114 ALA A O 1
ATOM 893 N N . GLU A 1 115 ? -25.114 -4.989 21.390 1.00 52.59 115 GLU A N 1
ATOM 894 C CA . GLU A 1 115 ? -26.017 -5.684 20.441 1.00 52.59 115 GLU A CA 1
ATOM 895 C C . GLU A 1 115 ? -26.222 -7.165 20.821 1.00 52.59 115 GLU A C 1
ATOM 897 O O . GLU A 1 115 ? -27.333 -7.691 20.799 1.00 52.59 115 GLU A O 1
ATOM 902 N N . GLU A 1 116 ? -25.146 -7.819 21.268 1.00 54.03 116 GLU A N 1
ATOM 903 C CA . GLU A 1 116 ? -25.148 -9.224 21.686 1.00 54.03 116 GLU A CA 1
ATOM 904 C C . GLU A 1 116 ? -25.936 -9.446 22.991 1.00 54.03 116 GLU A C 1
ATOM 906 O O . GLU A 1 116 ? -26.573 -10.486 23.166 1.00 54.03 116 GLU A O 1
ATOM 911 N N . LYS A 1 117 ? -25.949 -8.450 23.894 1.00 52.19 117 LYS A N 1
ATOM 912 C CA . LYS A 1 117 ? -26.752 -8.477 25.129 1.00 52.19 117 LYS A CA 1
ATOM 913 C C . LYS A 1 117 ? -28.249 -8.348 24.852 1.00 52.19 117 LYS A C 1
ATOM 915 O O . LYS A 1 117 ? -29.034 -9.027 25.510 1.00 52.19 117 LYS A O 1
ATOM 920 N N . TRP A 1 118 ? -28.655 -7.517 23.890 1.00 60.62 118 TRP A N 1
ATOM 921 C CA . TRP A 1 118 ? -30.069 -7.387 23.515 1.00 60.62 118 TRP A CA 1
ATOM 922 C C . TRP A 1 118 ? -30.575 -8.610 22.752 1.00 60.62 118 TRP A C 1
ATOM 924 O O . TRP A 1 118 ? -31.705 -9.032 22.989 1.00 60.62 118 TRP A O 1
ATOM 934 N N . GLN A 1 119 ? -29.744 -9.214 21.899 1.00 59.81 119 GLN A N 1
ATOM 935 C CA . GLN A 1 119 ? -30.126 -10.415 21.160 1.00 59.81 119 GLN A CA 1
ATOM 936 C C . GLN A 1 119 ? -30.253 -11.632 22.089 1.00 59.81 119 GLN A C 1
ATOM 938 O O . GLN A 1 119 ? -31.303 -12.263 22.098 1.00 59.81 119 GLN A O 1
ATOM 943 N N . LYS A 1 120 ? -29.285 -11.870 22.993 1.00 57.09 120 LYS A N 1
ATOM 944 C CA . LYS A 1 120 ? -29.399 -12.940 24.008 1.00 57.09 120 LYS A CA 1
ATOM 945 C C . LYS A 1 120 ? -30.615 -12.770 24.924 1.00 57.09 120 LYS A C 1
ATOM 947 O O . LYS A 1 120 ? -31.237 -13.763 25.290 1.00 57.09 120 LYS A O 1
ATOM 952 N N . LYS A 1 121 ? -30.978 -11.532 25.283 1.00 59.72 121 LYS A N 1
ATOM 953 C CA . LYS A 1 121 ? -32.176 -11.258 26.094 1.00 59.72 121 LYS A CA 1
ATOM 954 C C . LYS A 1 121 ? -33.466 -11.555 25.321 1.00 59.72 121 LYS A C 1
ATOM 956 O O . LYS A 1 1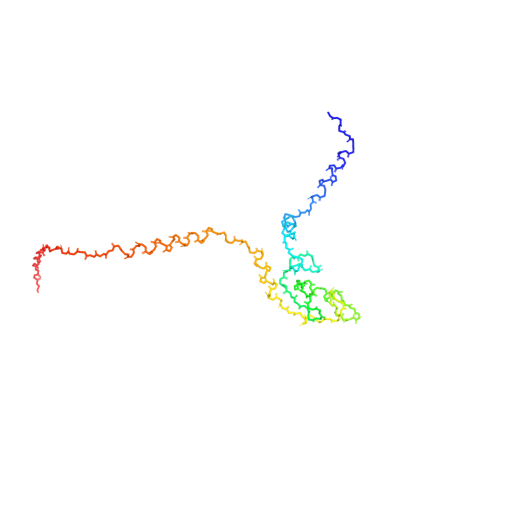21 ? -34.359 -12.192 25.867 1.00 59.72 121 LYS A O 1
ATOM 961 N N . ARG A 1 122 ? -33.517 -11.162 24.044 1.00 56.84 122 ARG A N 1
ATOM 962 C CA . ARG A 1 122 ? -34.654 -11.401 23.145 1.00 56.84 122 ARG A CA 1
ATOM 963 C C . ARG A 1 122 ? -34.855 -12.891 22.861 1.00 56.84 122 ARG A C 1
ATOM 965 O O . ARG A 1 122 ? -35.980 -13.364 22.914 1.00 56.84 122 ARG A O 1
ATOM 972 N N . ASP A 1 123 ? -33.774 -13.631 22.630 1.00 59.91 123 ASP A N 1
ATOM 973 C CA . ASP A 1 123 ? -33.836 -15.067 22.342 1.00 59.91 123 ASP A CA 1
ATOM 974 C C . ASP A 1 123 ? -34.230 -15.878 23.597 1.00 59.91 123 ASP A C 1
ATOM 976 O O . ASP A 1 123 ? -34.947 -16.869 23.496 1.00 59.91 123 ASP A O 1
ATOM 980 N N . THR A 1 124 ? -33.853 -15.416 24.798 1.00 60.75 124 THR A N 1
ATOM 981 C CA . THR A 1 124 ? -34.255 -16.046 26.074 1.00 60.75 124 THR A CA 1
ATOM 982 C C . THR A 1 124 ? -35.726 -15.771 26.427 1.00 60.75 124 THR A C 1
ATOM 984 O O . THR A 1 124 ? -36.397 -16.653 26.954 1.00 60.75 124 THR A O 1
ATOM 987 N N . GLU A 1 125 ? -36.261 -14.584 26.113 1.00 57.84 125 GLU A N 1
ATOM 988 C CA . GLU A 1 125 ? -37.684 -14.246 26.330 1.00 57.84 125 GLU A CA 1
ATOM 989 C C . GLU A 1 125 ? -38.643 -14.974 25.370 1.00 57.84 125 GLU A C 1
ATOM 991 O O . GLU A 1 125 ? -39.832 -15.093 25.665 1.00 57.84 125 GLU A O 1
ATOM 996 N N . VAL A 1 126 ? -38.150 -15.470 24.231 1.00 58.06 126 VAL A N 1
ATOM 997 C CA . VAL A 1 126 ? -38.947 -16.259 23.276 1.00 58.06 126 VAL A CA 1
ATOM 998 C C . VAL A 1 126 ? -39.069 -17.721 23.720 1.00 58.06 126 VAL A C 1
ATOM 1000 O O . VAL A 1 126 ? -40.145 -18.296 23.593 1.00 58.06 126 VAL A O 1
ATOM 1003 N N . ILE A 1 127 ? -38.015 -18.305 24.300 1.00 58.59 127 ILE A N 1
ATOM 1004 C CA . ILE A 1 127 ? -38.006 -19.713 24.746 1.00 58.59 127 ILE A CA 1
ATOM 1005 C C . ILE A 1 127 ? -38.946 -19.939 25.946 1.00 58.59 127 ILE A C 1
ATOM 1007 O O . ILE A 1 127 ? -39.606 -20.967 26.029 1.00 58.59 127 ILE A O 1
ATOM 1011 N N . THR A 1 128 ? -39.084 -18.971 26.856 1.00 54.25 128 THR A N 1
ATOM 1012 C CA . THR A 1 128 ? -39.895 -19.129 28.082 1.00 54.25 128 THR A CA 1
ATOM 1013 C C . THR A 1 128 ? -41.406 -18.953 27.889 1.00 54.25 128 THR A C 1
ATOM 1015 O O . THR A 1 128 ? -42.163 -19.152 28.838 1.00 54.25 128 THR A O 1
ATOM 1018 N N . ARG A 1 129 ? -41.874 -18.575 26.690 1.00 52.91 129 ARG A N 1
ATOM 1019 C CA . ARG A 1 129 ? -43.308 -18.375 26.400 1.00 52.91 129 ARG A CA 1
ATOM 1020 C C . ARG A 1 129 ? -44.017 -19.612 25.842 1.00 52.91 129 ARG A C 1
ATOM 1022 O O . ARG A 1 129 ? -45.241 -19.590 25.786 1.00 52.91 129 ARG A O 1
ATOM 1029 N N . ASP A 1 130 ? -43.284 -20.656 25.453 1.00 47.97 130 ASP A N 1
ATOM 1030 C CA . ASP A 1 130 ? -43.858 -21.849 24.806 1.00 47.97 130 ASP A CA 1
ATOM 1031 C C . ASP A 1 130 ? -44.106 -23.019 25.786 1.00 47.97 130 ASP A C 1
ATOM 1033 O O . ASP A 1 130 ? -44.986 -23.841 25.564 1.00 47.97 130 ASP A O 1
ATOM 1037 N N . GLU A 1 131 ? -43.440 -23.054 26.948 1.00 46.47 131 GLU A N 1
ATOM 1038 C CA . GLU A 1 131 ? -43.600 -24.124 27.960 1.00 46.47 131 GLU A CA 1
ATOM 1039 C C . GLU A 1 131 ? -44.667 -23.817 29.039 1.00 46.47 131 GLU A C 1
ATOM 1041 O O . GLU A 1 131 ? -44.604 -24.314 30.163 1.00 46.47 131 GLU A O 1
ATOM 1046 N N . GLY A 1 132 ? -45.651 -22.968 28.721 1.00 44.59 132 GLY A N 1
ATOM 1047 C CA . GLY A 1 132 ? -46.602 -22.406 29.691 1.00 44.59 132 GLY A CA 1
ATOM 1048 C C . GLY A 1 132 ? -48.069 -22.827 29.569 1.00 44.59 132 GLY A C 1
ATOM 1049 O O . GLY A 1 132 ? -48.893 -22.277 30.296 1.00 44.59 132 GLY A O 1
ATOM 1050 N N . GLN A 1 133 ? -48.442 -23.760 28.685 1.00 39.53 133 GLN A N 1
ATOM 1051 C CA . GLN A 1 133 ? -49.847 -24.170 28.552 1.00 39.53 133 GLN A CA 1
ATOM 1052 C C . GLN A 1 133 ? -49.995 -25.682 28.326 1.00 39.53 133 GLN A C 1
ATOM 1054 O O . GLN A 1 133 ? -50.204 -26.159 27.216 1.00 39.53 133 GLN A O 1
ATOM 1059 N N . ALA A 1 134 ? -49.938 -26.451 29.413 1.00 43.47 134 ALA A N 1
ATOM 1060 C CA . ALA A 1 134 ? -50.622 -27.740 29.463 1.00 43.47 134 ALA A CA 1
ATOM 1061 C C . ALA A 1 134 ? -52.104 -27.475 29.798 1.00 43.47 134 ALA A C 1
ATOM 1063 O O . ALA A 1 134 ? -52.369 -26.902 30.859 1.00 43.47 134 ALA A O 1
ATOM 1064 N N . PRO A 1 135 ? -53.090 -27.841 28.956 1.00 41.28 135 PRO A N 1
ATOM 1065 C CA . PRO A 1 135 ? -54.487 -27.728 29.349 1.00 41.28 135 PRO A CA 1
ATOM 1066 C C . PRO A 1 135 ? -54.893 -28.952 30.180 1.00 41.28 135 PRO A C 1
ATOM 1068 O O . PRO A 1 135 ? -54.970 -30.074 29.677 1.00 41.28 135 PRO A O 1
ATOM 1071 N N . ALA A 1 136 ? -55.166 -28.722 31.463 1.00 40.03 136 ALA A N 1
ATOM 1072 C CA . ALA A 1 136 ? -55.908 -29.646 32.308 1.00 40.03 136 ALA A CA 1
ATOM 1073 C C . ALA A 1 136 ? -57.422 -29.388 32.157 1.00 40.03 136 ALA A C 1
ATOM 1075 O O . ALA A 1 136 ? -57.880 -28.273 32.375 1.00 40.03 136 ALA A O 1
ATOM 1076 N N . SER A 1 137 ? -58.145 -30.451 31.780 1.00 45.12 137 SER A N 1
ATOM 1077 C CA . SER A 1 137 ? -59.514 -30.848 32.181 1.00 45.12 137 SER A CA 1
ATOM 1078 C C . SER A 1 137 ? -60.694 -29.850 32.168 1.00 45.12 137 SER A C 1
ATOM 1080 O O . SER A 1 137 ? -60.737 -28.928 32.968 1.00 45.12 137 SER A O 1
ATOM 1082 N N . LEU A 1 138 ? -61.705 -30.220 31.358 1.00 45.44 138 LEU A N 1
ATOM 1083 C CA . LEU A 1 138 ? -63.162 -30.300 31.620 1.00 45.44 138 LEU A CA 1
ATOM 1084 C C . LEU A 1 138 ? -63.883 -29.135 32.326 1.00 45.44 138 LEU A C 1
ATOM 1086 O O . LEU A 1 138 ? -63.698 -28.941 33.516 1.00 45.44 138 LEU A O 1
ATOM 1090 N N . ASP A 1 139 ? -64.871 -28.553 31.633 1.00 36.69 139 ASP A N 1
ATOM 1091 C CA . ASP A 1 139 ? -66.225 -28.372 32.179 1.00 36.69 139 ASP A CA 1
ATOM 1092 C C . ASP A 1 139 ? -67.263 -28.283 31.043 1.00 36.69 139 ASP A C 1
ATOM 1094 O O . ASP A 1 139 ? -67.155 -27.477 30.119 1.00 36.69 139 ASP A O 1
ATOM 1098 N N . LEU A 1 140 ? -68.255 -29.173 31.113 1.00 43.31 140 LEU A N 1
ATOM 1099 C CA . LEU A 1 140 ? -69.506 -29.133 30.356 1.00 43.31 140 LEU A CA 1
ATOM 1100 C C . LEU A 1 140 ? -70.417 -28.071 30.976 1.00 43.31 140 LEU A C 1
ATOM 1102 O O . LEU A 1 140 ? -70.548 -28.045 32.201 1.00 43.31 140 LEU A O 1
ATOM 1106 N N . ARG A 1 141 ? -71.119 -27.291 30.148 1.00 37.81 141 ARG A N 1
ATOM 1107 C CA . ARG A 1 141 ? -72.502 -26.874 30.421 1.00 37.81 141 ARG A CA 1
ATOM 1108 C C . ARG A 1 141 ? -73.207 -26.410 29.153 1.00 37.81 141 ARG A C 1
ATOM 1110 O O . ARG A 1 141 ? -72.605 -25.807 28.271 1.00 37.81 141 ARG A O 1
ATOM 1117 N N . ASP A 1 142 ? -74.462 -26.819 29.122 1.00 46.59 142 ASP A N 1
ATOM 1118 C CA . ASP A 1 142 ? -75.445 -26.855 28.055 1.00 46.59 142 ASP A CA 1
ATOM 1119 C C . ASP A 1 142 ? -75.934 -25.468 27.630 1.00 46.59 142 ASP A C 1
ATOM 1121 O O . ASP A 1 142 ? -76.190 -24.623 28.482 1.00 46.59 142 ASP A O 1
ATOM 1125 N N . ASP A 1 143 ? -76.163 -25.285 26.329 1.00 43.03 143 ASP A N 1
ATOM 1126 C CA . ASP A 1 143 ? -77.052 -24.238 25.824 1.00 43.03 143 ASP A CA 1
ATOM 1127 C C . ASP A 1 143 ? -78.009 -24.851 24.792 1.00 43.03 143 ASP A C 1
ATOM 1129 O O . ASP A 1 143 ? -77.687 -25.078 23.622 1.00 43.03 143 ASP A O 1
ATOM 1133 N N . GLU A 1 144 ? -79.200 -25.159 25.303 1.00 50.94 144 GLU A N 1
ATOM 1134 C CA . GLU A 1 144 ? -80.467 -25.197 24.579 1.00 50.94 144 GLU A CA 1
ATOM 1135 C C . GLU A 1 144 ? -80.575 -23.978 23.646 1.00 50.94 144 GLU A C 1
ATOM 1137 O O . GLU A 1 144 ? -80.451 -22.837 24.088 1.00 50.94 144 GLU A O 1
ATOM 1142 N N . ASN A 1 145 ? -80.857 -24.193 22.359 1.00 45.91 145 ASN A N 1
ATOM 1143 C CA . ASN A 1 145 ? -81.386 -23.126 21.513 1.00 45.91 145 ASN A CA 1
ATOM 1144 C C . ASN A 1 145 ? -82.382 -23.695 20.500 1.00 45.91 145 ASN A C 1
ATOM 1146 O O . ASN A 1 145 ? -82.026 -24.127 19.402 1.00 45.91 145 ASN A O 1
ATOM 1150 N N . ASP A 1 146 ? -83.648 -23.673 20.911 1.00 48.72 146 ASP A N 1
ATOM 1151 C CA . ASP A 1 146 ? -84.814 -23.569 20.043 1.00 48.72 146 ASP A CA 1
ATOM 1152 C C . ASP A 1 146 ? -84.618 -22.461 19.003 1.00 48.72 146 ASP A C 1
ATOM 1154 O O . ASP A 1 146 ? -84.403 -21.309 19.367 1.00 48.72 146 ASP A O 1
ATOM 1158 N N . HIS A 1 147 ? -84.795 -22.76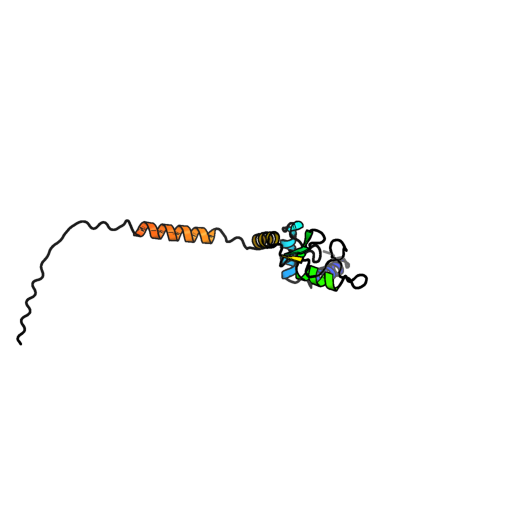8 17.718 1.00 51.66 147 HIS A N 1
ATOM 1159 C CA . HIS A 1 147 ? -85.238 -21.776 16.738 1.00 51.66 147 HIS A CA 1
ATOM 1160 C C . HIS A 1 147 ? -86.236 -22.417 15.771 1.00 51.66 147 HIS A C 1
ATOM 1162 O O . HIS A 1 147 ? -85.889 -23.142 14.839 1.00 51.66 147 HIS A O 1
ATOM 1168 N N . ALA A 1 148 ? -87.508 -22.117 16.027 1.00 48.50 148 ALA A N 1
ATOM 1169 C CA . ALA A 1 148 ? -88.607 -22.235 15.086 1.00 48.50 148 ALA A CA 1
ATOM 1170 C C . ALA A 1 148 ? -88.382 -21.326 13.862 1.00 48.50 148 ALA A C 1
ATOM 1172 O O . ALA A 1 148 ? -87.856 -20.221 13.996 1.00 48.50 148 ALA A O 1
ATOM 1173 N N . GLY A 1 149 ? -88.848 -21.745 12.681 1.00 42.81 149 GLY A N 1
ATOM 1174 C CA . GLY A 1 149 ? -88.869 -20.863 11.511 1.00 42.81 149 GLY A CA 1
ATOM 1175 C C . GLY A 1 149 ? -89.207 -21.540 10.186 1.00 42.81 149 GLY A C 1
ATOM 1176 O O . GLY A 1 149 ? -88.332 -21.752 9.361 1.00 42.81 149 GLY A O 1
ATOM 1177 N N . THR A 1 150 ? -90.488 -21.867 10.027 1.00 48.94 150 THR A N 1
ATOM 1178 C CA . THR A 1 150 ? -91.296 -21.949 8.790 1.00 48.94 150 THR A CA 1
ATOM 1179 C C . THR A 1 150 ? -90.665 -21.560 7.442 1.00 48.94 150 THR A C 1
ATOM 1181 O O . THR A 1 150 ? -90.135 -20.457 7.297 1.00 48.94 150 THR A O 1
ATOM 1184 N N . GLY A 1 151 ? -90.932 -22.391 6.427 1.00 38.50 151 GLY A N 1
ATOM 1185 C CA . GLY A 1 151 ? -90.818 -22.083 4.998 1.00 38.50 151 GLY A CA 1
ATOM 1186 C C . GLY A 1 151 ? -91.208 -23.274 4.140 1.00 38.50 151 GLY A C 1
ATOM 1187 O O . GLY A 1 151 ? -90.310 -24.103 3.893 1.00 38.50 151 GLY A O 1
#

Foldseek 3Di:
DDDDPVVVVVVVVVVVVPVPQDPVNVVQVVLLVVDDQLQAAPQPRGRADQWKAAQVPRHIHHLVRQVVQQVVCQDPNFGAGPPPRDGGDNVRIGGPVVSVVVSCVSPDDPPDPVVVVVVVVVVVVVVVPPVPDDDDDDDDDDDDDDDDDDD

Organism: NCBI:txid3111310

Sequence (151 aa):
PVIQPNQRKFDIHRRQATEGLEPTDVYYGSILKTVPDELKCSVCQMVMRNAVLVYCCGESSCEACVRKALLEYCGHGSPRCPHCRNQCQPDQIVPNLRLRRQINALLARPKASAEEKWQKKRDTEVITRDEGQAPASLDLRDDENDHAGTG

Radius of gyration: 34.83 Å; chains: 1; bounding box: 105×72×58 Å

pLDDT: mean 72.48, std 19.89, range [36.69, 97.44]

InterPro domains:
  IPR001841 Zinc finger, RING-type [PS50089] (41-85)
  IPR003613 U-box domain [PF04564] (35-108)
  IPR013083 Zinc finger, RING/FYVE/PHD-type [G3DSA:3.30.40.10] (24-136)
  IPR039577 E3 ubiquitin-protein ligase Rad18 [PTHR14134] (32-114)